Protein AF-A0A3D3A900-F1 (afdb_monomer_lite)

Sequence (52 aa):
FIVGEYIKGDGGQILDADGFFDTGDVATIDALGFMQITDRSKDVIKSGGEWI

Foldseek 3Di:
DPDDAPPPQPPHGQADPVGDGDPQWDWDADPVGDIDTDGGNVVWDDDPNDTD

pLDDT: mean 89.65, std 9.02, range [62.22, 98.19]

Structure (mmCIF, N/CA/C/O backbone):
data_AF-A0A3D3A900-F1
#
_entry.id   AF-A0A3D3A900-F1
#
loop_
_atom_site.group_PDB
_atom_site.id
_atom_site.type_symbol
_atom_site.label_atom_id
_atom_site.label_alt_id
_atom_site.label_comp_id
_atom_site.label_asym_id
_atom_site.label_entity_id
_atom_site.label_seq_id
_atom_site.pdbx_PDB_ins_code
_atom_site.Cartn_x
_atom_site.Cartn_y
_atom_site.Cartn_z
_atom_site.occupancy
_atom_site.B_iso_or_equiv
_atom_site.auth_seq_id
_atom_site.auth_comp_id
_atom_site.auth_asym_id
_atom_site.auth_atom_id
_atom_site.pdbx_PDB_model_num
ATOM 1 N N . PHE A 1 1 ? -3.223 9.618 -18.525 1.00 62.22 1 PHE A N 1
ATOM 2 C CA . PHE A 1 1 ? -2.502 8.567 -17.787 1.00 62.22 1 PHE A CA 1
ATOM 3 C C . PHE A 1 1 ? -1.802 9.241 -16.617 1.00 62.22 1 PHE A C 1
ATOM 5 O O . PHE A 1 1 ? -1.222 10.297 -16.843 1.00 62.22 1 PHE A O 1
ATOM 12 N N . ILE A 1 2 ? -1.953 8.732 -15.392 1.00 71.56 2 ILE A N 1
ATOM 13 C CA . ILE A 1 2 ? -1.397 9.378 -14.185 1.00 71.56 2 ILE A CA 1
ATOM 14 C C . ILE A 1 2 ? 0.052 8.915 -13.932 1.00 71.56 2 ILE A C 1
ATOM 16 O O . ILE A 1 2 ? 0.870 9.720 -13.501 1.00 71.56 2 ILE A O 1
ATOM 20 N N . VAL A 1 3 ? 0.408 7.675 -14.298 1.00 83.31 3 VAL A N 1
ATOM 21 C CA . VAL A 1 3 ? 1.794 7.161 -14.300 1.00 83.31 3 VAL A CA 1
ATOM 22 C C . VAL A 1 3 ? 1.935 6.027 -15.322 1.00 83.31 3 VAL A C 1
ATOM 24 O O . VAL A 1 3 ? 0.959 5.318 -15.524 1.00 83.31 3 VAL A O 1
ATOM 27 N N . GLY A 1 4 ? 3.093 5.867 -15.976 1.00 87.94 4 GLY A N 1
ATOM 28 C CA . GLY A 1 4 ? 3.334 4.832 -17.001 1.00 87.94 4 GLY A CA 1
ATOM 29 C C . GLY A 1 4 ? 4.392 3.807 -16.589 1.00 87.94 4 GLY A C 1
ATOM 30 O O . GLY A 1 4 ? 4.067 2.686 -16.221 1.00 87.94 4 GLY A O 1
ATOM 31 N N . GLU A 1 5 ? 5.659 4.206 -16.630 1.00 91.69 5 GLU A N 1
ATOM 32 C CA . GLU A 1 5 ? 6.804 3.396 -16.204 1.00 91.69 5 GLU A CA 1
ATOM 33 C C . GLU A 1 5 ? 7.846 4.283 -15.517 1.00 91.69 5 GLU A C 1
ATOM 35 O O . GLU A 1 5 ? 7.826 5.513 -15.662 1.00 91.69 5 GLU A O 1
ATOM 40 N N . TYR A 1 6 ? 8.776 3.672 -14.786 1.00 92.44 6 TYR A N 1
ATOM 41 C CA . TYR A 1 6 ? 9.974 4.389 -14.367 1.00 92.44 6 TYR A CA 1
ATOM 42 C C . TYR A 1 6 ? 10.893 4.644 -15.566 1.00 92.44 6 TYR A C 1
ATOM 44 O O . TYR A 1 6 ? 10.914 3.911 -16.554 1.00 92.44 6 TYR A O 1
ATOM 52 N N . ILE A 1 7 ? 11.699 5.701 -15.466 1.00 93.69 7 ILE A N 1
ATOM 53 C CA . ILE A 1 7 ? 12.677 6.061 -16.496 1.00 93.69 7 ILE A CA 1
ATOM 54 C C . ILE A 1 7 ? 13.602 4.862 -16.765 1.00 93.69 7 ILE A C 1
ATOM 56 O O . ILE A 1 7 ? 14.134 4.276 -15.829 1.00 93.69 7 ILE A O 1
ATOM 60 N N . LYS A 1 8 ? 13.816 4.536 -18.049 1.00 93.62 8 LYS A N 1
ATOM 61 C CA . LYS A 1 8 ? 14.609 3.383 -18.538 1.00 93.62 8 LYS A CA 1
ATOM 62 C C . LYS A 1 8 ? 14.020 1.996 -18.233 1.00 93.62 8 LYS A C 1
ATOM 64 O O . LYS A 1 8 ? 14.702 1.006 -18.486 1.00 93.62 8 LYS A O 1
ATOM 69 N N . GLY A 1 9 ? 12.782 1.912 -17.749 1.00 89.81 9 GLY A N 1
ATOM 70 C CA . GLY A 1 9 ? 12.140 0.637 -17.429 1.00 89.81 9 GLY A CA 1
ATOM 71 C C . GLY A 1 9 ? 12.619 0.018 -16.111 1.00 89.81 9 GLY A C 1
ATOM 72 O O . GLY A 1 9 ? 12.446 -1.184 -15.897 1.00 89.81 9 GLY A O 1
ATOM 73 N N . ASP A 1 10 ? 13.228 0.812 -15.224 1.00 90.00 10 ASP A N 1
ATOM 74 C CA . ASP A 1 10 ? 13.576 0.359 -13.875 1.00 90.00 10 ASP A CA 1
ATOM 75 C C . ASP A 1 10 ? 12.317 -0.147 -13.143 1.00 90.00 10 ASP A C 1
ATOM 77 O O . ASP A 1 10 ? 11.219 0.365 -13.331 1.00 90.00 10 ASP A O 1
ATOM 81 N N . GLY A 1 11 ? 12.433 -1.196 -12.327 1.00 86.00 11 GLY A N 1
ATOM 82 C CA . GLY A 1 11 ? 11.274 -1.776 -11.628 1.00 86.00 11 GLY A CA 1
ATOM 83 C C . GLY A 1 11 ? 10.316 -2.605 -12.502 1.00 86.00 11 GLY A C 1
ATOM 84 O O . GLY A 1 11 ? 9.428 -3.252 -11.954 1.00 86.00 11 GLY A O 1
ATOM 85 N N . GLY A 1 12 ? 10.525 -2.668 -13.822 1.00 91.44 1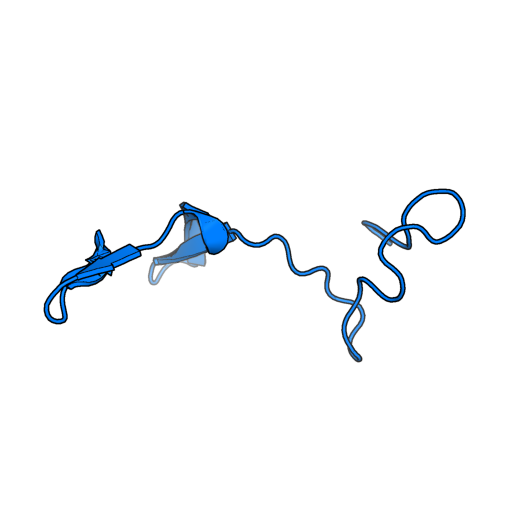2 GLY A N 1
ATOM 86 C CA . GLY A 1 12 ? 9.772 -3.537 -14.731 1.00 91.44 12 GLY A CA 1
ATOM 87 C C . GLY A 1 12 ? 8.321 -3.097 -14.948 1.00 91.44 12 GLY A C 1
ATOM 88 O O . GLY A 1 12 ? 8.015 -1.908 -14.992 1.00 91.44 12 GLY A O 1
ATOM 89 N N . GLN A 1 13 ? 7.414 -4.064 -15.129 1.00 91.75 13 GLN A N 1
ATOM 90 C CA . GLN A 1 13 ? 5.985 -3.779 -15.259 1.00 91.75 13 GLN A CA 1
ATOM 91 C C . GLN A 1 13 ? 5.408 -3.393 -13.890 1.00 91.75 13 GLN A C 1
ATOM 93 O O . GLN A 1 13 ? 5.200 -4.251 -13.036 1.00 91.75 13 GLN A O 1
ATOM 98 N N . ILE A 1 14 ? 5.145 -2.098 -13.704 1.00 91.44 14 ILE A N 1
ATOM 99 C CA . ILE A 1 14 ? 4.642 -1.530 -12.440 1.00 91.44 14 ILE A CA 1
ATOM 100 C C . ILE A 1 14 ? 3.119 -1.381 -12.381 1.00 91.44 14 ILE A C 1
ATOM 102 O O . ILE A 1 14 ? 2.580 -1.023 -11.337 1.00 91.44 14 ILE A O 1
ATOM 106 N N . LEU A 1 15 ? 2.441 -1.599 -13.510 1.00 93.75 15 LEU A N 1
ATOM 107 C CA . LEU A 1 15 ? 0.988 -1.533 -13.612 1.00 93.75 15 LEU A CA 1
ATOM 108 C C . LEU A 1 15 ? 0.410 -2.935 -13.746 1.00 93.75 15 LEU A C 1
ATOM 110 O O . LEU A 1 15 ? 0.980 -3.791 -14.435 1.00 93.75 15 LEU A O 1
ATOM 114 N N . ASP A 1 16 ? -0.735 -3.154 -13.114 1.00 92.50 16 ASP A N 1
ATOM 115 C CA . ASP A 1 16 ? -1.483 -4.395 -13.268 1.00 92.50 16 ASP A CA 1
ATOM 116 C C . ASP A 1 16 ? -2.155 -4.509 -14.653 1.00 92.50 16 ASP A C 1
ATOM 118 O O . ASP A 1 16 ? -1.967 -3.675 -15.545 1.00 92.50 16 ASP A O 1
ATOM 122 N N . ALA A 1 17 ? -2.924 -5.583 -14.856 1.00 94.38 17 ALA A N 1
ATOM 123 C CA . ALA A 1 17 ? -3.603 -5.855 -16.124 1.00 94.38 17 ALA A CA 1
ATOM 124 C C . ALA A 1 17 ? -4.654 -4.793 -16.502 1.00 94.38 17 ALA A C 1
ATOM 126 O O . ALA A 1 17 ? -4.969 -4.653 -17.684 1.00 94.38 17 ALA A O 1
ATOM 127 N N . ASP A 1 18 ? -5.154 -4.041 -15.519 1.00 93.50 18 ASP A N 1
ATOM 128 C CA . ASP A 1 18 ? -6.152 -2.987 -15.689 1.00 93.50 18 ASP A CA 1
ATOM 129 C C . ASP A 1 18 ? -5.511 -1.585 -15.750 1.00 93.50 18 ASP A C 1
ATOM 131 O O . ASP A 1 18 ? -6.188 -0.589 -16.018 1.00 93.50 18 ASP A O 1
ATOM 135 N N . GLY A 1 19 ? -4.189 -1.496 -15.566 1.00 92.75 19 GLY A N 1
ATOM 136 C CA . GLY A 1 19 ? -3.415 -0.261 -15.649 1.00 92.75 19 GLY A CA 1
ATOM 137 C C . GLY A 1 19 ? -3.319 0.518 -14.336 1.00 92.75 19 GLY A C 1
ATOM 138 O O . GLY A 1 19 ? -2.956 1.698 -14.371 1.00 92.75 19 GLY A O 1
ATOM 139 N N . PHE A 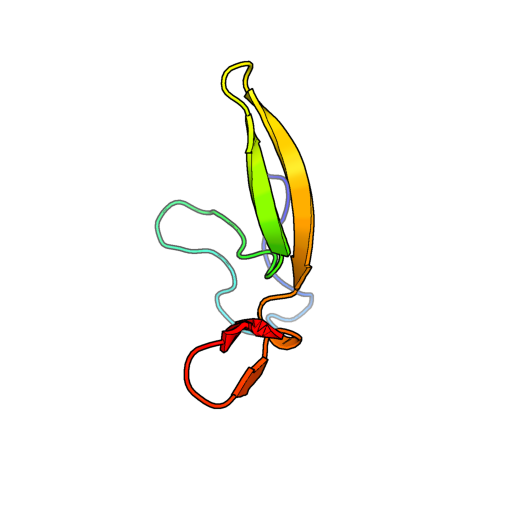1 20 ? -3.636 -0.094 -13.190 1.00 92.38 20 PHE A N 1
ATOM 140 C CA . PHE A 1 20 ? -3.484 0.541 -11.881 1.00 92.38 20 PHE A CA 1
ATOM 141 C C . PHE A 1 20 ? -2.064 0.397 -11.338 1.00 92.38 20 PHE A C 1
ATOM 143 O O . PHE A 1 20 ? -1.394 -0.615 -11.535 1.00 92.38 20 PHE A O 1
ATOM 150 N N . PHE A 1 21 ? -1.616 1.438 -10.635 1.00 93.31 21 PHE A N 1
ATOM 151 C CA . PHE A 1 21 ? -0.334 1.461 -9.940 1.00 93.31 21 PHE A CA 1
ATOM 152 C C . PHE A 1 21 ? -0.521 1.060 -8.478 1.00 93.31 21 PHE A C 1
ATOM 154 O O . PHE A 1 21 ? -1.324 1.6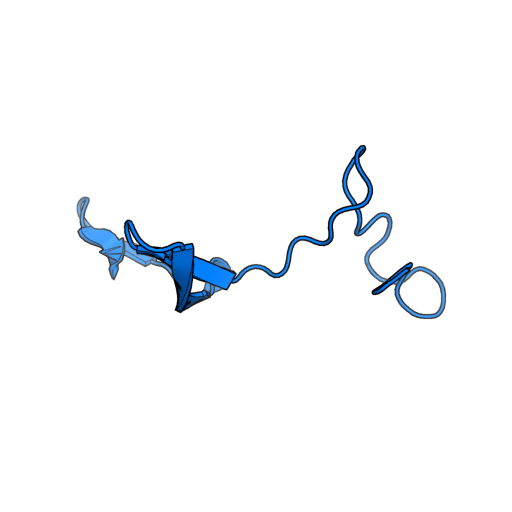72 -7.770 1.00 93.31 21 PHE A O 1
ATOM 161 N N . ASP A 1 22 ? 0.253 0.078 -8.022 1.00 92.06 22 ASP A N 1
ATOM 162 C CA . ASP A 1 22 ? 0.269 -0.325 -6.619 1.00 92.06 22 ASP A CA 1
ATOM 163 C C . ASP A 1 22 ? 1.075 0.685 -5.792 1.00 92.06 22 ASP A C 1
ATOM 165 O O . ASP A 1 22 ? 2.309 0.706 -5.810 1.00 92.06 22 ASP A O 1
ATOM 169 N N . THR A 1 23 ? 0.374 1.566 -5.077 1.00 93.44 23 THR A N 1
ATOM 170 C CA . THR A 1 23 ? 1.026 2.621 -4.294 1.00 93.44 23 THR A CA 1
ATOM 171 C C . THR A 1 23 ? 1.759 2.067 -3.077 1.00 93.44 23 THR A C 1
ATOM 173 O O . THR A 1 23 ? 2.671 2.731 -2.570 1.00 93.44 23 THR A O 1
ATOM 176 N N . GLY A 1 24 ? 1.379 0.877 -2.595 1.00 94.69 24 GLY A N 1
ATOM 177 C CA . GLY A 1 24 ? 1.832 0.301 -1.332 1.00 94.69 24 GLY A CA 1
ATOM 178 C C . GLY A 1 24 ? 1.319 1.027 -0.081 1.00 94.69 24 GLY A C 1
ATOM 179 O O . GLY A 1 24 ? 1.925 0.877 0.981 1.00 94.69 24 GLY A O 1
ATOM 180 N N . ASP A 1 25 ? 0.260 1.832 -0.194 1.00 96.31 25 ASP A N 1
ATOM 181 C CA . ASP A 1 25 ? -0.422 2.450 0.948 1.00 96.31 25 ASP A CA 1
ATOM 182 C C . ASP A 1 25 ? -1.548 1.552 1.469 1.00 96.31 25 ASP A C 1
ATOM 184 O O . ASP A 1 25 ? -2.285 0.931 0.704 1.00 96.31 25 ASP A O 1
ATOM 188 N N . VAL A 1 26 ? -1.717 1.530 2.786 1.00 95.44 26 VAL A N 1
ATOM 189 C CA . VAL A 1 26 ? -2.882 0.958 3.462 1.00 95.44 26 VAL A CA 1
ATOM 190 C C . VAL A 1 26 ? -3.819 2.106 3.815 1.00 95.44 26 VAL A C 1
ATOM 192 O O . VAL A 1 26 ? -3.377 3.136 4.327 1.00 95.44 26 VAL A O 1
ATOM 195 N N . ALA A 1 27 ? -5.111 1.940 3.545 1.00 96.62 27 ALA A N 1
ATOM 196 C CA . ALA A 1 27 ? -6.112 2.967 3.792 1.00 96.62 27 ALA A CA 1
ATOM 197 C C . ALA A 1 27 ? -7.432 2.373 4.287 1.00 96.62 27 ALA A C 1
ATOM 199 O O . ALA A 1 27 ? -7.771 1.223 4.001 1.00 96.62 27 ALA A O 1
ATOM 200 N N . THR A 1 28 ? -8.209 3.201 4.979 1.00 97.06 28 THR A N 1
ATOM 201 C CA . THR A 1 28 ? -9.609 2.928 5.315 1.00 97.06 28 THR A CA 1
ATOM 202 C C . THR A 1 28 ? -10.518 3.873 4.541 1.00 97.06 28 THR A C 1
ATOM 204 O O . THR A 1 28 ? -10.190 5.051 4.386 1.00 97.06 28 THR A O 1
ATOM 207 N N . ILE A 1 29 ? -11.668 3.373 4.090 1.00 97.69 29 ILE A N 1
ATOM 208 C CA . ILE A 1 29 ? -12.704 4.169 3.424 1.00 97.69 29 ILE A CA 1
ATOM 209 C C . ILE A 1 29 ? -13.965 4.126 4.284 1.00 97.69 29 ILE A C 1
ATOM 211 O O . ILE A 1 29 ? -14.394 3.047 4.697 1.00 97.69 29 ILE A O 1
ATOM 215 N N . ASP A 1 30 ? -14.540 5.291 4.573 1.00 97.06 30 ASP A N 1
ATOM 216 C CA . ASP A 1 30 ? -15.790 5.384 5.325 1.00 97.06 30 ASP A CA 1
ATOM 217 C C . ASP A 1 30 ? -17.035 5.181 4.439 1.00 97.06 30 ASP A C 1
ATOM 219 O O . ASP A 1 30 ? -16.966 5.088 3.212 1.00 97.06 30 ASP A O 1
ATOM 223 N N . ALA A 1 31 ? -18.214 5.115 5.063 1.00 98.19 31 ALA A N 1
ATOM 224 C CA . ALA A 1 31 ? -19.478 4.893 4.354 1.00 98.19 31 ALA A CA 1
ATOM 225 C C . ALA A 1 31 ? -19.892 6.050 3.421 1.00 98.19 31 ALA A C 1
ATOM 227 O O . ALA A 1 31 ? -20.800 5.880 2.608 1.00 98.19 31 ALA A O 1
ATOM 228 N N . LEU A 1 32 ? -19.259 7.219 3.542 1.00 98.06 32 LEU A N 1
ATOM 229 C CA . LEU A 1 32 ? -19.487 8.379 2.682 1.00 98.06 32 LEU A CA 1
ATOM 230 C C . LEU A 1 32 ? -18.459 8.457 1.541 1.00 98.06 32 LEU A C 1
ATOM 232 O O . LEU A 1 32 ? -18.564 9.337 0.687 1.00 98.06 32 LEU A O 1
ATOM 236 N N . GLY A 1 33 ? -17.502 7.526 1.494 1.00 97.94 33 GLY A N 1
ATOM 237 C CA . GLY A 1 33 ? -16.480 7.438 0.459 1.00 97.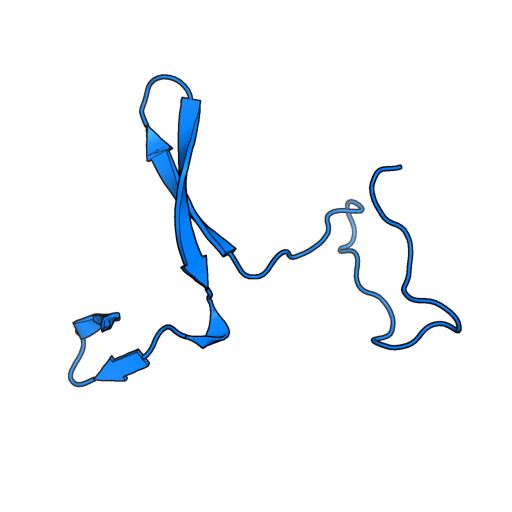94 33 GLY A CA 1
ATOM 238 C C . GLY A 1 33 ? -15.238 8.285 0.731 1.00 97.94 33 GLY A C 1
ATOM 239 O O . GLY A 1 33 ? -14.420 8.447 -0.175 1.00 97.94 33 GLY A O 1
ATOM 240 N N . PHE A 1 34 ? -15.059 8.820 1.943 1.00 97.75 34 PHE A N 1
ATOM 241 C CA . 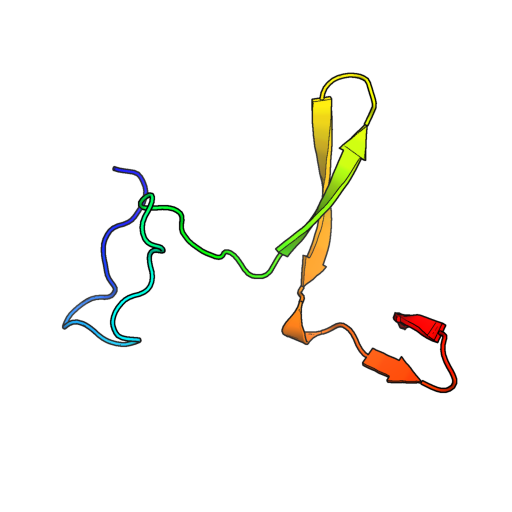PHE A 1 34 ? -13.806 9.480 2.305 1.00 97.75 34 PHE A CA 1
ATOM 242 C C . PHE A 1 34 ? -12.743 8.432 2.629 1.00 97.75 34 PHE A C 1
ATOM 244 O O . PHE A 1 34 ? -12.969 7.517 3.419 1.00 97.75 34 PHE A O 1
ATOM 251 N N . MET A 1 35 ? -11.571 8.582 2.012 1.00 97.56 35 MET A N 1
ATOM 252 C CA . MET A 1 35 ? -10.421 7.707 2.211 1.00 97.56 35 MET A CA 1
ATOM 253 C C . MET A 1 35 ? -9.386 8.382 3.109 1.00 97.56 35 MET A C 1
ATOM 255 O O . MET A 1 35 ? -9.022 9.537 2.886 1.00 97.56 35 MET A O 1
ATOM 259 N N . GLN A 1 36 ? -8.857 7.631 4.070 1.00 97.75 36 GLN A N 1
ATOM 260 C CA . GLN A 1 36 ? -7.714 8.026 4.885 1.00 97.75 36 GLN A CA 1
ATOM 261 C C . GLN A 1 36 ? -6.602 6.990 4.736 1.00 97.75 36 GLN A C 1
ATOM 263 O O . GLN A 1 36 ? -6.828 5.807 4.979 1.00 97.75 36 GLN A O 1
ATOM 268 N N . ILE A 1 37 ? -5.401 7.442 4.366 1.00 96.62 37 ILE A N 1
ATOM 269 C CA . ILE A 1 37 ? -4.192 6.611 4.381 1.00 96.62 37 ILE A CA 1
ATOM 270 C C . ILE A 1 37 ? -3.749 6.446 5.834 1.00 96.62 37 ILE A C 1
ATOM 272 O O . ILE A 1 37 ? -3.665 7.426 6.578 1.00 96.62 37 ILE A O 1
ATOM 276 N N . THR A 1 38 ? -3.491 5.208 6.232 1.00 94.50 38 THR A N 1
ATOM 277 C CA . THR A 1 38 ? -3.190 4.835 7.615 1.00 94.50 38 THR A CA 1
ATOM 278 C C . THR A 1 38 ? -1.789 4.270 7.784 1.00 94.50 38 THR A C 1
ATOM 280 O O . THR A 1 38 ? -1.229 4.432 8.861 1.00 94.50 38 THR A O 1
ATOM 283 N N . ASP A 1 39 ? -1.228 3.621 6.757 1.00 94.44 39 ASP A N 1
ATOM 284 C CA . ASP A 1 39 ? 0.091 2.983 6.848 1.00 94.44 39 ASP A CA 1
ATOM 285 C C . ASP A 1 39 ? 0.700 2.669 5.465 1.00 94.44 39 ASP A C 1
ATOM 287 O O . ASP A 1 39 ? 0.089 2.927 4.426 1.00 94.44 39 ASP A O 1
ATOM 291 N N . ARG A 1 40 ? 1.895 2.072 5.446 1.00 96.38 40 ARG A N 1
ATOM 292 C CA . ARG A 1 40 ? 2.577 1.504 4.281 1.00 96.38 40 ARG A CA 1
ATOM 293 C C . ARG A 1 40 ? 2.646 -0.011 4.409 1.00 96.38 40 ARG A C 1
ATOM 295 O O . ARG A 1 40 ? 3.084 -0.537 5.423 1.00 96.38 40 ARG A O 1
ATOM 302 N N . SER A 1 41 ? 2.330 -0.731 3.336 1.00 94.00 41 SER A N 1
ATOM 303 C CA . SER A 1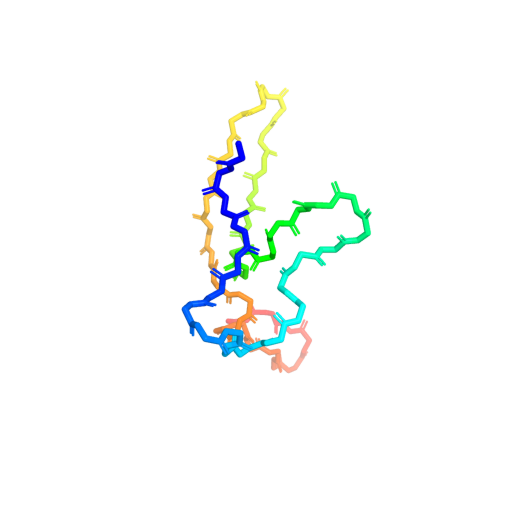 41 ? 2.293 -2.203 3.341 1.00 94.00 41 SER A CA 1
ATOM 304 C C . SER A 1 41 ? 3.609 -2.862 3.776 1.00 94.00 41 SER A C 1
ATOM 306 O O . SER A 1 41 ? 3.593 -3.923 4.390 1.00 94.00 41 SER A O 1
ATOM 308 N N . LYS A 1 42 ? 4.748 -2.227 3.479 1.00 92.44 42 LYS A N 1
ATOM 309 C CA . LYS A 1 42 ? 6.088 -2.697 3.867 1.00 92.44 42 LYS A CA 1
ATOM 310 C C . LYS A 1 42 ? 6.432 -2.465 5.344 1.00 92.44 42 LYS A C 1
ATOM 312 O O . LYS A 1 42 ? 7.370 -3.088 5.832 1.00 92.44 42 LYS A O 1
ATOM 317 N N . ASP A 1 43 ? 5.731 -1.542 5.997 1.00 90.56 43 ASP A N 1
ATOM 318 C CA . ASP A 1 43 ? 6.010 -1.122 7.371 1.00 90.56 43 ASP A CA 1
ATOM 319 C C . ASP A 1 43 ? 5.131 -1.902 8.372 1.00 90.56 43 ASP A C 1
ATOM 321 O O . ASP A 1 43 ? 5.417 -1.903 9.565 1.00 90.56 43 ASP A O 1
ATOM 325 N N . VAL A 1 44 ? 4.150 -2.664 7.870 1.00 86.50 44 VAL A N 1
ATOM 326 C CA . VAL A 1 44 ? 3.296 -3.567 8.651 1.00 86.50 44 VAL A CA 1
ATOM 327 C C . VAL A 1 44 ? 4.082 -4.785 9.148 1.00 86.50 44 VAL A C 1
ATOM 329 O O . VAL A 1 44 ? 4.606 -5.574 8.353 1.00 86.50 44 VAL A O 1
ATOM 332 N N . ILE A 1 45 ? 4.083 -5.014 10.465 1.00 85.38 45 ILE A N 1
ATOM 333 C CA . ILE A 1 45 ? 4.698 -6.188 11.096 1.00 85.38 45 ILE A CA 1
ATOM 334 C C . ILE A 1 45 ? 3.619 -7.032 11.784 1.00 85.38 45 ILE A C 1
ATOM 336 O O . ILE A 1 45 ? 2.762 -6.536 12.510 1.00 85.38 45 ILE A O 1
ATOM 340 N N . LYS A 1 46 ? 3.677 -8.359 11.605 1.00 77.50 46 LYS A N 1
ATOM 341 C CA . LYS A 1 46 ? 2.798 -9.295 12.321 1.00 77.50 46 LYS A CA 1
ATOM 342 C C . LYS A 1 46 ? 3.555 -10.022 13.427 1.00 77.50 46 LYS A C 1
ATOM 344 O O . LYS A 1 46 ? 4.423 -10.845 13.140 1.00 77.50 46 LYS A O 1
ATOM 349 N N . SER A 1 47 ? 3.183 -9.780 14.684 1.00 78.88 47 SER A N 1
ATOM 350 C CA . SER A 1 47 ? 3.750 -10.457 15.859 1.00 78.88 47 SER A CA 1
ATOM 351 C C . SER A 1 47 ? 2.642 -11.119 16.673 1.00 78.88 47 SER A C 1
ATOM 353 O O . SER A 1 47 ? 1.649 -10.485 17.008 1.00 78.88 47 SER A O 1
ATOM 355 N N . GLY A 1 48 ? 2.756 -12.421 16.954 1.00 73.06 48 GLY A N 1
ATOM 356 C CA . GLY A 1 48 ? 1.796 -13.139 17.810 1.00 73.06 48 GLY A CA 1
ATOM 357 C C . GLY A 1 48 ? 0.335 -13.175 17.324 1.00 73.06 48 GLY A C 1
ATOM 358 O O . GLY A 1 48 ? -0.532 -13.610 18.072 1.00 73.06 48 GLY A O 1
ATOM 359 N N . GLY A 1 49 ? 0.048 -12.746 16.089 1.00 75.38 49 GLY A N 1
ATOM 360 C CA . GLY A 1 49 ? -1.312 -12.631 15.546 1.00 75.38 49 GLY A CA 1
ATOM 361 C C . GLY A 1 49 ? -1.856 -11.200 15.496 1.00 75.38 49 GLY A C 1
ATOM 362 O O . GLY A 1 49 ? -2.854 -10.980 14.813 1.00 75.38 49 GLY A O 1
ATOM 363 N N . GLU A 1 50 ? -1.180 -10.246 16.135 1.00 72.81 50 GLU A N 1
ATOM 364 C CA . GLU A 1 50 ? -1.512 -8.821 16.120 1.00 72.81 50 GLU A CA 1
ATOM 365 C C . GLU A 1 50 ? -0.748 -8.092 15.005 1.00 72.81 50 GLU A C 1
ATOM 367 O O . GLU A 1 50 ? 0.354 -8.501 14.619 1.00 72.81 50 GLU A O 1
ATOM 372 N N . TRP A 1 51 ? -1.370 -7.044 14.465 1.00 72.38 51 TRP A N 1
ATOM 373 C CA . TRP A 1 51 ? -0.777 -6.146 13.479 1.00 72.38 51 TRP A CA 1
ATOM 374 C C . TRP A 1 51 ? -0.230 -4.926 14.217 1.00 72.38 51 TRP A C 1
ATOM 376 O O . TRP A 1 51 ? -0.996 -4.252 14.908 1.00 72.38 51 TRP A O 1
ATOM 386 N N . ILE A 1 52 ? 1.079 -4.697 14.101 1.00 63.62 52 ILE A N 1
ATOM 387 C CA . ILE A 1 52 ? 1.809 -3.580 14.714 1.00 63.62 52 ILE A CA 1
ATOM 388 C C . ILE A 1 52 ? 2.464 -2.765 13.605 1.00 63.62 52 ILE A C 1
ATOM 390 O O . ILE A 1 52 ? 2.987 -3.404 12.657 1.00 63.62 52 ILE A O 1
#

Secondary structure (DSSP, 8-state):
------GGGTTS--B-TT--B---EEEEE-TT--EEEEEETTT--EETTEE-

Radius of gyration: 14.97 Å; chains: 1; bounding box: 34×23×36 Å